Protein AF-A0A944BS20-F1 (afdb_monomer_lite)

Secondary structure (DSSP, 8-state):
--EEE-TTT--EEETT-SB-TTT--B---TTSTTTTHHHHHHHHHHHHHHHHHHHHHHHT-------------------------------

Foldseek 3Di:
DDWDQDPPPRDTDDLPDQADPPPGDGDPNCPVVCPVVVVVVVVVVVVVVVVVVVVVVVVPCDDDDDDDDDDDDDDDDDDDDDDDDDDDDDD

Structure (mmCIF, N/CA/C/O backbone):
data_AF-A0A944BS20-F1
#
_entry.id   AF-A0A944BS20-F1
#
loop_
_atom_site.group_PDB
_atom_site.id
_atom_site.type_symbol
_atom_site.label_atom_id
_atom_site.label_alt_id
_atom_site.label_comp_id
_atom_site.label_asym_id
_atom_site.label_entity_id
_atom_site.label_seq_id
_atom_site.pdbx_PDB_ins_code
_atom_site.Cartn_x
_atom_site.Cartn_y
_atom_site.Cartn_z
_atom_site.occupancy
_atom_site.B_iso_or_equiv
_atom_site.auth_seq_id
_atom_site.auth_comp_id
_atom_site.auth_asym_id
_atom_site.auth_atom_id
_atom_site.pdbx_PDB_model_num
ATOM 1 N N . MET A 1 1 ? 14.245 -9.896 -7.293 1.00 56.56 1 MET A N 1
ATOM 2 C CA . MET A 1 1 ? 14.184 -8.528 -7.854 1.00 56.56 1 MET A CA 1
ATOM 3 C C . MET A 1 1 ? 13.332 -8.620 -9.105 1.00 56.56 1 MET A C 1
ATOM 5 O O . MET A 1 1 ? 13.565 -9.544 -9.871 1.00 56.56 1 MET A O 1
ATOM 9 N N . ALA A 1 2 ? 12.312 -7.779 -9.263 1.00 71.69 2 ALA A N 1
ATOM 10 C CA . ALA A 1 2 ? 11.464 -7.824 -10.452 1.00 71.69 2 ALA A CA 1
ATOM 11 C C . ALA A 1 2 ? 12.101 -6.971 -11.558 1.00 71.69 2 ALA A C 1
ATOM 13 O O . ALA A 1 2 ? 12.392 -5.793 -11.335 1.00 71.69 2 ALA A O 1
ATOM 14 N N . LEU A 1 3 ? 12.356 -7.579 -12.716 1.00 84.19 3 LEU A N 1
ATOM 15 C CA . LEU A 1 3 ? 12.620 -6.845 -13.949 1.00 84.19 3 LEU A CA 1
ATOM 16 C C . LEU A 1 3 ? 11.266 -6.552 -14.597 1.00 84.19 3 LEU A C 1
ATOM 18 O O . LEU A 1 3 ? 10.375 -7.401 -14.612 1.00 84.19 3 LEU A O 1
ATOM 22 N N . ILE A 1 4 ? 11.104 -5.331 -15.083 1.00 88.50 4 ILE A N 1
ATOM 23 C CA . ILE A 1 4 ? 9.911 -4.861 -15.779 1.00 88.50 4 ILE A CA 1
ATOM 24 C C . ILE A 1 4 ? 10.316 -4.356 -17.158 1.00 88.50 4 ILE A C 1
ATOM 26 O O . ILE A 1 4 ? 11.414 -3.834 -17.348 1.00 88.50 4 ILE A O 1
ATOM 30 N N . ASN A 1 5 ? 9.408 -4.447 -18.120 1.00 91.06 5 ASN A N 1
ATOM 31 C CA . ASN A 1 5 ? 9.636 -3.855 -19.430 1.00 91.06 5 ASN A CA 1
ATOM 32 C C . ASN A 1 5 ? 9.323 -2.362 -19.382 1.00 91.0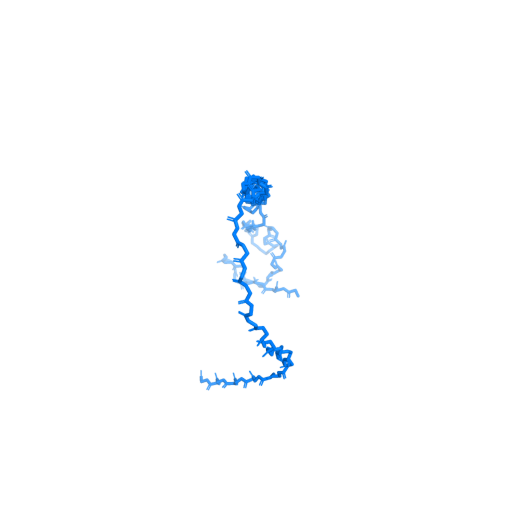6 5 ASN A C 1
ATOM 34 O O . ASN A 1 5 ? 8.279 -1.942 -18.878 1.00 91.06 5 ASN A O 1
ATOM 38 N N . CYS A 1 6 ? 10.235 -1.550 -19.912 1.00 91.00 6 CYS A N 1
ATOM 39 C CA . CYS A 1 6 ? 9.999 -0.126 -20.062 1.00 91.00 6 CYS A CA 1
ATOM 40 C C . CYS A 1 6 ? 8.795 0.099 -20.999 1.00 91.00 6 CYS A C 1
ATOM 42 O O . CYS A 1 6 ? 8.830 -0.392 -22.128 1.00 91.00 6 CYS A O 1
ATOM 44 N N . PRO A 1 7 ? 7.770 0.870 -20.590 1.00 87.19 7 PRO A N 1
ATOM 45 C CA . PRO A 1 7 ? 6.565 1.076 -21.398 1.00 87.19 7 PRO A CA 1
ATOM 46 C C . PRO A 1 7 ? 6.824 1.854 -22.696 1.00 87.19 7 PRO A C 1
ATOM 48 O O . PRO A 1 7 ? 6.035 1.754 -23.625 1.00 87.19 7 PRO A O 1
ATOM 51 N N . GLU A 1 8 ? 7.933 2.597 -22.777 1.00 91.62 8 GLU A N 1
ATOM 52 C CA . GLU A 1 8 ? 8.286 3.381 -23.968 1.00 91.62 8 GLU A CA 1
ATOM 53 C C . GLU A 1 8 ? 9.159 2.608 -24.958 1.00 91.62 8 GLU A C 1
ATOM 55 O O . GLU A 1 8 ? 8.956 2.689 -26.163 1.00 91.62 8 GLU A O 1
ATOM 60 N N . CYS A 1 9 ? 10.180 1.896 -24.468 1.00 92.75 9 CYS A N 1
ATOM 61 C CA . CYS A 1 9 ? 11.186 1.277 -25.339 1.00 92.75 9 CYS A CA 1
ATOM 62 C C . CYS A 1 9 ? 11.170 -0.253 -25.339 1.00 92.75 9 CYS A C 1
ATOM 64 O O . CYS A 1 9 ? 11.959 -0.861 -26.062 1.00 92.75 9 CYS A O 1
ATOM 66 N N . GLY A 1 10 ? 10.330 -0.875 -24.506 1.00 91.31 10 GLY A N 1
ATOM 67 C CA . GLY A 1 10 ? 10.163 -2.326 -24.420 1.00 91.31 10 GLY A CA 1
ATOM 68 C C . GLY A 1 10 ? 11.356 -3.092 -23.844 1.00 91.31 10 GLY A C 1
ATOM 69 O O . GLY A 1 10 ? 11.289 -4.310 -23.747 1.00 91.31 10 GLY A O 1
ATOM 70 N N . LYS A 1 11 ? 12.444 -2.411 -23.462 1.00 92.00 11 LYS A N 1
ATOM 71 C CA . LYS A 1 11 ? 13.624 -3.063 -22.880 1.00 92.00 11 LYS A CA 1
ATOM 72 C C . LYS A 1 11 ? 13.407 -3.381 -21.406 1.00 92.00 11 LYS A C 1
ATOM 74 O O . LYS A 1 11 ? 12.783 -2.593 -20.690 1.00 92.00 11 LYS A O 1
ATOM 79 N N . GLU A 1 12 ? 13.977 -4.492 -20.963 1.00 92.12 12 GLU A N 1
ATOM 80 C CA . GLU A 1 12 ? 13.989 -4.885 -19.557 1.00 92.12 12 GLU A CA 1
ATOM 81 C C . GLU A 1 12 ? 14.801 -3.899 -18.711 1.00 92.12 12 GLU A C 1
ATOM 83 O O . GLU A 1 12 ? 15.947 -3.568 -19.014 1.00 92.12 12 GLU A O 1
ATOM 88 N N . ILE A 1 13 ? 14.188 -3.425 -17.628 1.00 89.56 13 ILE A N 1
ATOM 89 C CA . ILE A 1 13 ? 14.797 -2.563 -16.617 1.00 89.56 13 ILE A CA 1
ATOM 90 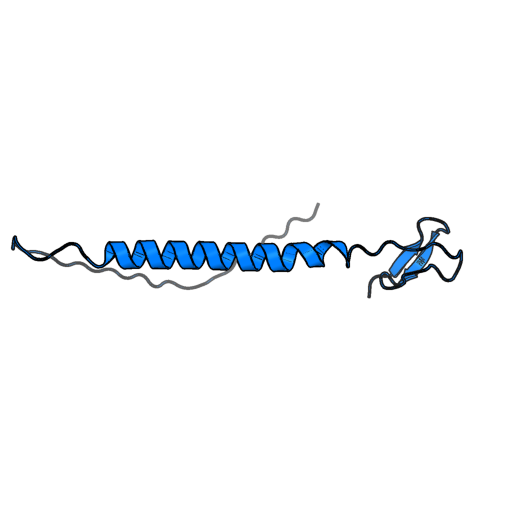C C . ILE A 1 13 ? 14.432 -3.068 -15.218 1.00 89.56 13 ILE A C 1
ATOM 92 O O . ILE A 1 13 ? 13.435 -3.757 -15.027 1.00 89.56 13 ILE A O 1
ATOM 96 N N . SER A 1 14 ? 15.211 -2.697 -14.204 1.00 85.38 14 SER A N 1
ATOM 97 C CA . SER A 1 14 ? 14.849 -2.980 -12.810 1.00 85.38 14 SER A CA 1
ATOM 98 C C . SER A 1 14 ? 13.623 -2.165 -12.386 1.00 85.38 14 SER A C 1
ATOM 100 O O . SER A 1 14 ? 13.565 -0.961 -12.645 1.00 85.38 14 SER A O 1
ATOM 102 N N . ASP A 1 15 ? 12.684 -2.782 -11.663 1.00 80.56 15 ASP A N 1
ATOM 103 C CA . ASP A 1 15 ? 11.517 -2.100 -11.072 1.00 80.56 15 ASP A CA 1
ATOM 104 C C . ASP A 1 15 ? 11.910 -0.952 -10.114 1.00 80.56 15 ASP A C 1
ATOM 106 O O . ASP A 1 15 ? 11.163 0.002 -9.907 1.00 80.56 15 ASP A O 1
ATOM 110 N N . SER A 1 16 ? 13.138 -0.983 -9.584 1.00 80.50 16 SER A N 1
ATOM 111 C CA . SER A 1 16 ? 13.698 0.078 -8.735 1.00 80.50 16 SER A CA 1
ATOM 112 C C . SER A 1 16 ? 14.208 1.311 -9.498 1.00 80.50 16 SER A C 1
ATOM 114 O O . SER A 1 16 ? 14.531 2.333 -8.884 1.00 80.50 16 SER A O 1
ATOM 116 N N . THR A 1 17 ? 14.306 1.244 -10.826 1.00 81.25 17 THR A N 1
ATOM 117 C CA . THR A 1 17 ? 14.930 2.285 -11.642 1.00 81.25 17 THR A CA 1
ATOM 118 C C . THR A 1 17 ? 13.971 3.454 -11.892 1.00 81.25 17 THR A C 1
ATOM 120 O O . THR A 1 17 ? 12.963 3.316 -12.580 1.00 81.25 17 THR A O 1
ATOM 123 N N . LYS A 1 18 ? 14.315 4.652 -11.389 1.00 84.12 18 LYS A N 1
ATOM 124 C CA . LYS A 1 18 ? 13.517 5.884 -11.582 1.00 84.12 18 LYS A CA 1
ATOM 125 C C . LYS A 1 18 ? 13.503 6.389 -13.028 1.00 84.12 18 LYS A C 1
ATOM 127 O O . LYS A 1 18 ? 12.556 7.059 -13.426 1.00 84.12 18 LYS A O 1
ATOM 132 N N . ILE A 1 19 ? 14.564 6.136 -13.794 1.00 89.00 19 ILE A N 1
ATOM 133 C CA . ILE A 1 19 ? 14.744 6.607 -15.176 1.00 89.00 19 ILE A CA 1
ATOM 134 C C . ILE A 1 19 ? 15.303 5.465 -16.017 1.00 89.00 19 ILE A C 1
ATOM 136 O O . ILE A 1 19 ? 16.372 4.951 -15.700 1.00 89.00 19 ILE A O 1
ATOM 140 N N . CYS A 1 20 ? 14.618 5.090 -17.095 1.00 92.12 20 CYS A N 1
ATOM 141 C CA . CYS A 1 20 ? 15.096 4.073 -18.022 1.00 92.12 20 CYS A CA 1
ATOM 142 C C . CYS A 1 20 ? 16.461 4.489 -18.614 1.00 92.12 20 CYS A C 1
ATOM 144 O O . CYS A 1 20 ? 16.531 5.538 -19.257 1.00 92.12 20 CYS A O 1
ATOM 146 N N . PRO A 1 21 ? 17.528 3.681 -18.468 1.00 90.31 21 PRO A N 1
ATOM 147 C CA . PRO A 1 21 ? 18.857 4.015 -18.987 1.00 90.31 21 PRO 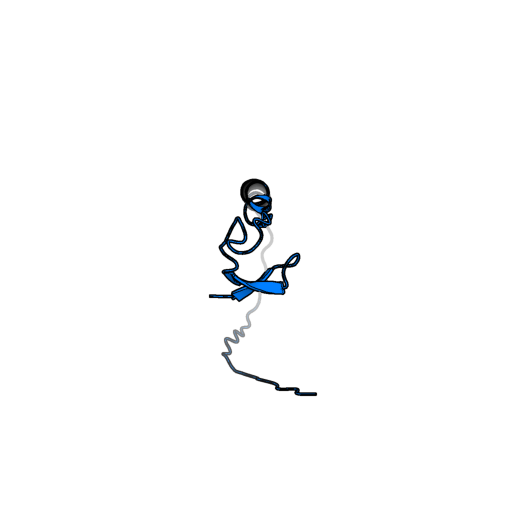A CA 1
ATOM 148 C C . PRO A 1 21 ? 18.948 3.914 -20.517 1.00 90.31 21 PRO A C 1
ATOM 150 O O . PRO A 1 21 ? 19.919 4.376 -21.102 1.00 90.31 21 PRO A O 1
ATOM 153 N N . HIS A 1 22 ? 17.951 3.311 -21.172 1.00 93.38 22 HIS A N 1
ATOM 154 C CA . HIS A 1 22 ? 17.969 3.076 -22.614 1.00 93.38 22 HIS A CA 1
ATOM 155 C C . HIS A 1 22 ? 17.276 4.165 -23.432 1.00 93.38 22 HIS A C 1
ATOM 157 O O . HIS A 1 22 ? 17.679 4.417 -24.563 1.00 93.38 22 HIS A O 1
ATOM 163 N N . CYS A 1 23 ? 16.222 4.779 -22.892 1.00 92.69 23 CYS A N 1
ATOM 164 C CA . CYS A 1 23 ? 15.454 5.817 -23.587 1.00 92.69 23 CYS A CA 1
ATOM 165 C C . CYS A 1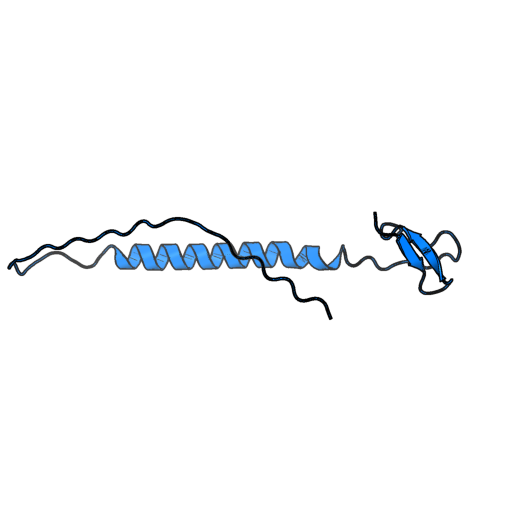 23 ? 15.241 7.093 -22.763 1.00 92.69 23 CYS A C 1
ATOM 167 O O . CYS A 1 23 ? 14.743 8.078 -23.294 1.00 92.69 23 CYS A O 1
ATOM 169 N N . GLY A 1 24 ? 15.589 7.097 -21.470 1.00 89.94 24 GLY A N 1
ATOM 170 C CA . GLY A 1 24 ? 15.422 8.256 -20.589 1.00 89.94 24 GLY A CA 1
ATOM 171 C C . GLY A 1 24 ? 14.034 8.405 -19.954 1.00 89.94 24 GLY A C 1
ATOM 172 O O . GLY A 1 24 ? 13.800 9.382 -19.240 1.00 89.94 24 GLY A O 1
ATOM 173 N N . TYR A 1 25 ? 13.111 7.456 -20.154 1.00 89.75 25 TYR A N 1
ATOM 174 C CA . TYR A 1 25 ? 11.764 7.533 -19.578 1.00 89.75 25 TYR A CA 1
ATOM 175 C C . TYR A 1 25 ? 11.771 7.532 -18.042 1.00 89.75 25 TYR A C 1
ATOM 177 O O . TYR A 1 25 ? 12.307 6.614 -17.421 1.00 89.75 25 TYR A O 1
ATOM 185 N N . LYS A 1 26 ? 11.138 8.531 -17.416 1.00 87.75 26 LYS A N 1
ATOM 186 C CA . LYS A 1 26 ? 10.990 8.640 -15.954 1.00 87.75 26 LYS A CA 1
ATOM 187 C C . LYS A 1 26 ? 9.823 7.780 -15.457 1.00 87.75 26 LYS A C 1
ATOM 189 O O . LYS A 1 26 ? 8.662 8.158 -15.599 1.00 87.75 26 LYS A O 1
ATOM 194 N N . GLN A 1 27 ? 10.143 6.663 -14.810 1.00 81.56 27 GLN A N 1
ATOM 195 C CA . GLN A 1 27 ? 9.182 5.818 -14.105 1.00 81.56 27 GLN A CA 1
ATOM 196 C C . GLN A 1 27 ? 8.650 6.548 -12.866 1.00 81.56 27 GLN A C 1
ATOM 198 O O . GLN A 1 27 ? 9.399 6.910 -11.956 1.00 81.56 27 GLN A O 1
ATOM 203 N N . LYS A 1 28 ? 7.331 6.746 -12.815 1.00 71.25 28 LYS A N 1
ATOM 204 C CA . LYS A 1 28 ? 6.627 7.308 -11.655 1.00 71.25 28 LYS A CA 1
ATOM 205 C C . LYS A 1 28 ? 6.420 6.182 -10.641 1.00 71.25 28 LYS A C 1
ATOM 207 O O . LYS A 1 28 ? 5.391 5.507 -10.656 1.00 71.25 28 LYS A O 1
ATOM 212 N N . ASN A 1 29 ? 7.426 5.904 -9.818 1.00 65.69 29 ASN A N 1
ATOM 213 C CA . ASN A 1 29 ? 7.310 4.865 -8.802 1.00 65.69 29 ASN A CA 1
ATOM 214 C C . ASN A 1 29 ? 6.203 5.232 -7.795 1.00 65.69 29 ASN A C 1
ATOM 216 O O . ASN A 1 29 ? 6.149 6.319 -7.229 1.00 65.69 29 ASN A O 1
ATOM 220 N N . LYS A 1 30 ? 5.277 4.300 -7.561 1.00 59.41 30 LYS A N 1
ATOM 221 C CA . LYS A 1 30 ? 4.117 4.500 -6.675 1.00 59.41 30 LYS A CA 1
ATOM 222 C C . LYS A 1 30 ? 4.498 4.477 -5.182 1.00 59.41 30 LYS A C 1
ATOM 224 O O . LYS A 1 30 ? 3.623 4.390 -4.327 1.00 59.41 30 LYS A O 1
ATOM 229 N N . SER A 1 31 ? 5.792 4.517 -4.847 1.00 58.84 31 SER A N 1
ATOM 230 C CA . SER A 1 31 ? 6.278 4.450 -3.463 1.00 58.84 31 SER A CA 1
ATOM 231 C C . SER A 1 31 ? 6.059 5.747 -2.687 1.00 58.84 31 SER A C 1
ATOM 233 O O . SER A 1 31 ? 6.049 5.722 -1.460 1.00 58.84 31 SER A O 1
ATOM 235 N N . ASP A 1 32 ? 5.838 6.869 -3.374 1.00 58.78 32 ASP A N 1
ATOM 236 C CA . ASP A 1 32 ? 5.603 8.156 -2.715 1.00 58.78 32 ASP A CA 1
ATOM 237 C C . ASP A 1 32 ? 4.126 8.389 -2.344 1.00 58.78 32 ASP A C 1
ATOM 239 O O . ASP A 1 32 ? 3.835 9.207 -1.474 1.00 58.78 32 ASP A O 1
ATOM 243 N N . SER A 1 33 ? 3.178 7.625 -2.906 1.00 61.53 33 SER A N 1
ATOM 244 C CA . SER A 1 33 ? 1.740 7.843 -2.667 1.00 61.53 33 SER A CA 1
ATOM 245 C C . SER A 1 33 ? 1.200 7.229 -1.370 1.00 61.53 33 SER A C 1
ATOM 247 O O . SER A 1 33 ? 0.107 7.586 -0.938 1.00 61.53 33 SER A O 1
ATOM 249 N N . LYS A 1 34 ? 1.954 6.348 -0.698 1.00 63.00 34 LYS A N 1
ATOM 250 C CA . LYS A 1 34 ? 1.526 5.754 0.587 1.00 63.00 34 LYS A CA 1
ATOM 251 C C . LYS A 1 34 ? 2.045 6.494 1.816 1.00 63.00 34 LYS A C 1
ATOM 253 O O . LYS A 1 34 ? 1.587 6.211 2.921 1.00 63.00 34 LYS A O 1
ATOM 258 N N . LYS A 1 35 ? 2.933 7.481 1.639 1.00 67.69 35 LYS A N 1
ATOM 259 C CA . LYS A 1 35 ? 3.472 8.281 2.753 1.00 67.69 35 LYS A CA 1
ATOM 260 C C . LYS A 1 35 ? 2.391 9.036 3.526 1.00 67.69 35 LYS A C 1
ATOM 262 O O . LYS A 1 35 ? 2.548 9.226 4.725 1.00 67.69 35 LYS A O 1
ATOM 267 N N . TRP A 1 36 ? 1.283 9.404 2.879 1.00 75.75 36 TRP A N 1
ATOM 268 C CA . TRP A 1 36 ? 0.171 10.091 3.546 1.00 75.75 36 TRP A CA 1
ATOM 269 C C . TRP A 1 36 ? -0.876 9.145 4.155 1.00 75.75 36 TRP A C 1
ATOM 271 O O . TRP A 1 36 ? -1.636 9.544 5.028 1.00 75.75 36 TRP A O 1
ATOM 281 N N . ILE A 1 37 ? -0.875 7.868 3.770 1.00 82.12 37 ILE A N 1
ATOM 282 C CA . ILE A 1 37 ? -1.830 6.870 4.274 1.00 82.12 37 ILE A CA 1
ATOM 283 C C . ILE A 1 37 ? -1.396 6.348 5.655 1.00 82.12 37 ILE A C 1
ATOM 285 O O . ILE A 1 37 ? -2.232 6.122 6.525 1.00 82.12 37 ILE A O 1
ATOM 289 N N . ILE A 1 38 ? -0.086 6.218 5.888 1.00 86.88 38 ILE A N 1
ATOM 290 C CA . ILE A 1 38 ? 0.488 5.761 7.165 1.00 86.88 38 ILE A CA 1
ATOM 291 C C . ILE A 1 38 ? 0.035 6.620 8.368 1.00 86.88 38 ILE A C 1
ATOM 293 O O . ILE A 1 38 ? -0.471 6.038 9.329 1.00 86.88 38 ILE A O 1
ATOM 297 N N . PRO A 1 39 ? 0.137 7.969 8.356 1.00 90.56 39 PRO A N 1
ATOM 298 C CA . PRO A 1 39 ? -0.315 8.777 9.491 1.00 90.56 39 PRO A CA 1
ATOM 299 C C . PRO A 1 39 ? -1.834 8.704 9.704 1.00 90.56 39 PRO A C 1
ATOM 301 O O . PRO A 1 39 ? -2.282 8.698 10.846 1.00 90.56 39 PRO A O 1
ATOM 304 N N . VAL A 1 40 ? -2.628 8.583 8.634 1.00 91.25 40 VAL A N 1
ATOM 305 C CA . VAL A 1 40 ? -4.094 8.463 8.728 1.00 91.25 40 VAL A CA 1
ATOM 306 C C . VAL A 1 40 ? -4.500 7.162 9.424 1.00 91.25 40 VAL A C 1
ATOM 308 O O . VAL A 1 40 ? -5.370 7.177 10.294 1.00 91.25 40 VAL A O 1
ATOM 311 N N . ILE A 1 41 ? -3.834 6.049 9.099 1.00 93.19 41 ILE A N 1
ATOM 312 C CA . ILE A 1 41 ? -4.079 4.755 9.750 1.00 93.19 41 ILE A CA 1
ATOM 313 C C . ILE A 1 41 ? -3.736 4.827 11.244 1.00 93.19 41 ILE A C 1
ATOM 315 O O . ILE A 1 41 ? -4.528 4.379 12.069 1.00 93.19 41 ILE A O 1
ATOM 319 N N . ILE A 1 42 ? -2.599 5.434 11.607 1.00 94.25 42 ILE A N 1
ATOM 320 C CA . ILE A 1 42 ? -2.188 5.577 13.014 1.00 94.25 42 ILE A CA 1
ATOM 321 C C . ILE A 1 42 ? -3.215 6.405 13.795 1.00 94.25 42 ILE A C 1
ATOM 323 O O . ILE A 1 42 ? -3.646 5.986 14.866 1.00 94.25 42 ILE A O 1
ATOM 327 N N . ILE A 1 43 ? -3.658 7.539 13.245 1.00 95.56 43 ILE A N 1
ATOM 328 C CA . ILE A 1 43 ? -4.676 8.390 13.878 1.00 95.56 43 ILE A CA 1
ATOM 329 C C . ILE A 1 43 ? -5.988 7.617 14.060 1.00 95.56 43 ILE A C 1
ATOM 331 O O . ILE A 1 43 ? -6.578 7.661 15.137 1.00 95.56 43 ILE A O 1
ATOM 335 N N . SER A 1 44 ? -6.422 6.860 13.047 1.00 94.81 44 SER A N 1
ATOM 336 C CA . SER A 1 44 ? -7.638 6.044 13.128 1.00 94.81 44 SER A CA 1
ATOM 337 C C . SER A 1 44 ? -7.551 4.984 14.231 1.00 94.81 44 SER A C 1
ATOM 339 O O . SER A 1 44 ? -8.477 4.864 15.032 1.00 94.81 44 SER A O 1
ATOM 341 N N . ILE A 1 45 ? -6.420 4.279 14.343 1.00 96.19 45 ILE A N 1
ATOM 342 C CA . ILE A 1 45 ? -6.187 3.283 15.398 1.00 96.19 45 ILE A CA 1
ATOM 343 C C . ILE A 1 45 ? -6.220 3.938 16.784 1.00 96.19 45 ILE A C 1
ATOM 345 O O . ILE A 1 45 ? -6.874 3.419 17.685 1.00 96.19 45 ILE A O 1
ATOM 349 N N . VAL A 1 46 ? -5.574 5.096 16.959 1.00 96.81 46 VAL A N 1
ATOM 350 C CA . VAL A 1 46 ? -5.569 5.829 18.237 1.00 96.81 46 VAL A CA 1
ATOM 351 C C . VAL A 1 46 ? -6.985 6.234 18.651 1.00 96.81 46 VAL A C 1
ATOM 353 O O . VAL A 1 46 ? -7.355 6.055 19.810 1.00 96.81 46 VAL A O 1
ATOM 356 N N . VAL A 1 47 ? -7.800 6.721 17.709 1.00 97.06 47 VAL A N 1
ATOM 357 C CA . VAL A 1 47 ? -9.203 7.077 17.973 1.00 97.06 47 VAL A CA 1
ATOM 358 C C . VAL A 1 47 ? -10.013 5.841 18.369 1.00 97.06 47 VAL A C 1
ATOM 360 O O . VAL A 1 47 ? -10.738 5.887 19.358 1.00 97.06 47 VAL A O 1
ATOM 363 N N . ILE A 1 48 ? -9.858 4.720 17.659 1.00 96.62 48 ILE A N 1
ATOM 364 C CA . ILE A 1 48 ? -10.560 3.467 17.979 1.00 96.62 48 ILE A CA 1
ATOM 365 C C . ILE A 1 48 ? -10.169 2.961 19.374 1.00 96.62 48 ILE A C 1
ATOM 367 O O . ILE A 1 48 ? -11.046 2.616 20.163 1.00 96.62 48 ILE A O 1
ATOM 371 N N . ILE A 1 49 ? -8.878 2.972 19.718 1.00 96.56 49 ILE A N 1
ATOM 372 C CA . ILE A 1 49 ? -8.399 2.571 21.049 1.00 96.56 49 ILE A CA 1
ATOM 373 C C . ILE A 1 49 ? -8.986 3.488 22.127 1.00 96.56 49 ILE A C 1
ATOM 375 O O . ILE A 1 49 ? -9.480 2.998 23.141 1.00 96.56 49 ILE A O 1
ATOM 379 N N . ALA A 1 50 ? -8.997 4.805 21.902 1.00 95.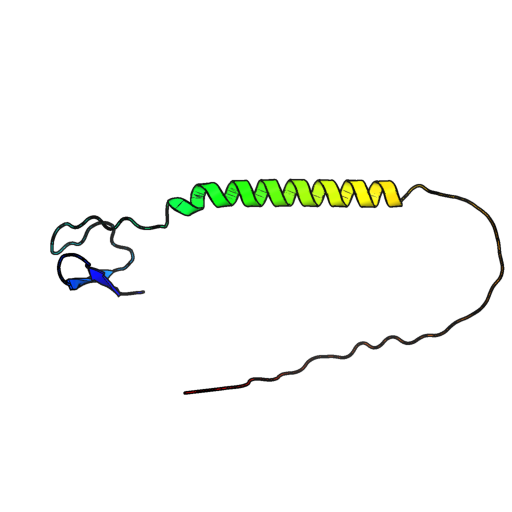88 50 ALA A N 1
ATOM 380 C CA . ALA A 1 50 ? -9.582 5.759 22.839 1.00 95.88 50 ALA A CA 1
ATOM 381 C C . ALA A 1 50 ? -11.086 5.512 23.059 1.00 95.88 50 ALA A C 1
ATOM 383 O O . ALA A 1 50 ? -11.548 5.555 24.203 1.00 95.88 50 ALA A O 1
ATOM 384 N N . LEU A 1 51 ? -11.833 5.195 21.992 1.00 95.19 51 LEU A N 1
ATOM 385 C CA . LEU A 1 51 ? -13.252 4.829 22.067 1.00 95.19 51 LEU A CA 1
ATOM 386 C C . LEU A 1 51 ? -13.469 3.530 22.855 1.00 95.19 51 LEU A C 1
ATOM 388 O O . LEU A 1 51 ? -14.347 3.467 23.712 1.00 95.19 51 LEU A O 1
ATOM 392 N N . ILE A 1 52 ? -12.643 2.506 22.627 1.00 95.12 52 ILE A N 1
ATOM 393 C CA . ILE A 1 52 ? -12.736 1.237 23.362 1.00 95.12 52 ILE A CA 1
ATOM 394 C C . ILE A 1 52 ? -12.467 1.463 24.855 1.00 95.12 52 ILE A C 1
ATOM 396 O O . ILE A 1 52 ? -13.235 0.997 25.694 1.00 95.12 52 ILE A O 1
ATOM 400 N N . VAL A 1 53 ? -11.425 2.225 25.203 1.00 94.69 53 VAL A N 1
ATOM 401 C CA . VAL A 1 53 ? -11.091 2.542 26.603 1.00 94.69 53 VAL A CA 1
ATOM 402 C C . VAL A 1 53 ? -12.223 3.314 27.285 1.00 94.69 53 VAL A C 1
ATOM 404 O O . VAL A 1 53 ? -12.567 3.005 28.426 1.00 94.69 53 VAL A O 1
ATOM 407 N N . THR A 1 54 ? -12.847 4.274 26.594 1.00 91.81 54 THR A N 1
ATOM 408 C CA . THR A 1 54 ? -14.005 5.002 27.143 1.00 91.81 54 THR A CA 1
ATOM 409 C C . THR A 1 54 ? -15.201 4.081 27.371 1.00 91.81 54 THR A C 1
ATOM 411 O O . THR A 1 54 ? -15.798 4.133 28.444 1.00 91.81 54 THR A O 1
ATOM 414 N N . VAL A 1 55 ? -15.525 3.188 26.430 1.00 92.06 55 VAL A N 1
ATOM 415 C CA . VAL A 1 55 ? -16.617 2.209 26.593 1.00 92.06 55 VAL A CA 1
ATOM 416 C C . VAL A 1 55 ? -16.352 1.261 27.769 1.00 92.06 55 VAL A C 1
ATOM 418 O O . VAL A 1 55 ? -17.233 1.046 28.605 1.00 92.06 55 VAL A O 1
ATOM 421 N N . VAL A 1 56 ? -15.131 0.735 27.895 1.00 90.12 56 VAL A N 1
ATOM 422 C CA . VAL A 1 56 ? -14.750 -0.165 28.997 1.00 90.12 56 VAL A CA 1
ATOM 423 C C . VAL A 1 56 ? -14.824 0.549 30.351 1.00 90.12 56 VAL A C 1
ATOM 425 O O . VAL A 1 56 ? -15.385 0.002 31.299 1.00 90.12 56 VAL A O 1
ATOM 428 N N . ALA A 1 57 ? -14.345 1.794 30.440 1.00 87.25 57 ALA A N 1
ATOM 429 C CA . ALA A 1 57 ? -14.428 2.592 31.664 1.00 87.25 57 ALA A CA 1
ATOM 430 C C . ALA A 1 57 ? -15.881 2.869 32.093 1.00 87.25 57 ALA A C 1
ATOM 432 O O . ALA A 1 57 ? -16.194 2.845 33.285 1.00 87.25 57 ALA A O 1
ATOM 433 N N . LEU A 1 58 ? -16.786 3.083 31.133 1.00 78.75 58 LEU A N 1
ATOM 434 C CA . LEU A 1 58 ? -18.216 3.267 31.402 1.00 78.75 58 LEU A CA 1
ATOM 435 C C . LEU A 1 58 ? -18.899 1.971 31.859 1.00 78.75 58 LEU A C 1
ATOM 437 O O . LEU A 1 58 ? -19.804 2.009 32.693 1.00 78.75 58 LEU A O 1
ATOM 441 N N . THR A 1 59 ? -18.428 0.819 31.380 1.00 72.44 59 THR A N 1
ATOM 442 C CA . THR A 1 59 ? -18.972 -0.497 31.756 1.00 72.44 59 THR A CA 1
ATOM 443 C C . THR A 1 59 ? -18.515 -0.940 33.161 1.00 72.44 59 THR A C 1
ATOM 445 O O . THR A 1 59 ? -19.067 -1.874 33.732 1.00 72.44 59 THR A O 1
ATOM 448 N N . GLY A 1 60 ? -17.562 -0.227 33.778 1.00 65.75 60 GLY A N 1
ATOM 449 C CA . GLY A 1 60 ? -17.026 -0.519 35.113 1.00 65.75 60 GLY A CA 1
ATOM 450 C C . GLY A 1 60 ? -17.735 0.150 36.298 1.00 65.75 60 GLY A C 1
ATOM 451 O O . GLY A 1 60 ? -17.282 -0.014 37.431 1.00 65.75 60 GLY A O 1
ATOM 452 N N . LYS A 1 61 ? -18.821 0.918 36.100 1.00 61.97 61 LYS A N 1
ATOM 453 C CA . LYS A 1 61 ? -19.511 1.577 37.228 1.00 61.97 61 LYS A CA 1
ATOM 454 C C . LYS A 1 61 ? -21.037 1.618 37.113 1.00 61.97 61 LYS A C 1
ATOM 456 O O . LYS A 1 61 ? -21.635 2.686 37.020 1.00 61.97 61 LYS A O 1
ATOM 461 N N . LYS A 1 62 ? -21.670 0.443 37.208 1.00 48.22 62 LYS A N 1
ATOM 462 C CA . LYS A 1 62 ? -23.062 0.258 37.675 1.00 48.22 62 LYS A CA 1
ATOM 463 C C . LYS A 1 62 ? -23.284 -1.236 37.975 1.00 48.22 62 LYS A C 1
ATOM 465 O O . LYS A 1 62 ? -23.249 -2.027 37.051 1.00 48.22 62 LYS A O 1
ATOM 470 N N . GLY A 1 63 ? -23.476 -1.727 39.196 1.00 46.88 63 GLY A N 1
ATOM 471 C CA . GLY A 1 63 ? -23.636 -1.118 40.509 1.00 46.88 63 GLY A CA 1
ATOM 472 C C . GLY A 1 63 ? -23.698 -2.214 41.589 1.00 46.88 63 GLY A C 1
ATOM 473 O O . GLY A 1 63 ? -23.743 -3.404 41.283 1.00 46.88 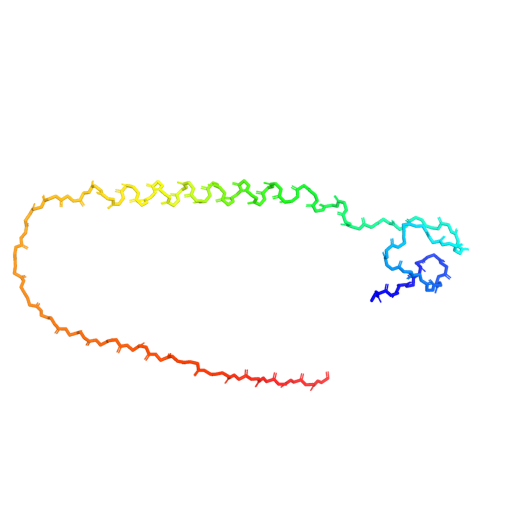63 GLY A O 1
ATOM 474 N N . SER A 1 64 ? -23.698 -1.798 42.855 1.00 49.66 64 SER A N 1
ATOM 475 C CA . SER A 1 64 ? -23.937 -2.675 44.003 1.00 49.66 64 SER A CA 1
ATOM 476 C C . SER A 1 64 ? -25.429 -2.975 44.200 1.00 49.66 64 SER A C 1
ATOM 478 O O . SER A 1 64 ? -26.204 -2.037 44.359 1.00 49.66 64 SER A O 1
ATOM 480 N N . SER A 1 65 ? -25.729 -4.276 44.373 1.00 57.50 65 SER A N 1
ATOM 481 C CA . SER A 1 65 ? -26.714 -4.887 45.305 1.00 57.50 65 SER A CA 1
ATOM 482 C C . SER A 1 65 ? -28.223 -4.739 44.995 1.00 57.50 65 SER A C 1
ATOM 484 O O . SER A 1 65 ? -28.688 -3.634 44.760 1.00 57.50 65 SER A O 1
ATOM 486 N N . LYS A 1 66 ? -29.097 -5.765 45.040 1.00 60.50 66 LYS A N 1
ATOM 487 C CA . LYS A 1 66 ? -29.099 -7.148 45.587 1.00 60.50 66 LYS A CA 1
ATOM 488 C C . LYS A 1 66 ? -30.029 -8.030 44.732 1.00 60.50 66 LYS A C 1
ATOM 490 O O . LYS A 1 66 ? -30.955 -7.484 44.140 1.00 60.50 66 LYS A O 1
ATOM 495 N N . ASN A 1 67 ? -29.807 -9.348 44.717 1.00 50.75 67 ASN A N 1
ATOM 496 C CA . ASN A 1 67 ? -30.801 -10.404 44.989 1.00 50.75 67 ASN A CA 1
ATOM 497 C C . ASN A 1 67 ? -30.138 -11.773 44.770 1.00 50.75 67 ASN A C 1
ATOM 499 O O . ASN A 1 67 ? -29.745 -12.123 43.659 1.00 50.75 67 ASN A O 1
ATOM 503 N N . ASP A 1 68 ? -29.981 -12.491 45.875 1.00 67.88 68 ASP A N 1
ATOM 504 C CA . ASP A 1 68 ? -29.472 -13.852 45.979 1.00 67.88 68 ASP A CA 1
ATOM 505 C C . ASP A 1 68 ? -30.377 -14.885 45.291 1.00 67.88 68 ASP A C 1
ATOM 507 O O . ASP A 1 68 ? -31.558 -14.634 45.051 1.00 67.88 68 ASP A O 1
ATOM 511 N N . THR A 1 69 ? -29.826 -16.096 45.144 1.00 47.56 69 THR A N 1
ATOM 512 C CA . THR A 1 69 ? -30.458 -17.387 44.780 1.00 47.56 69 THR A CA 1
ATOM 513 C C . THR A 1 69 ? -30.090 -17.814 43.357 1.00 47.56 69 THR A C 1
ATOM 515 O O . THR A 1 69 ? -30.682 -17.370 42.383 1.00 47.56 69 THR A O 1
ATOM 518 N N . GLN A 1 70 ? -28.947 -18.473 43.163 1.00 60.69 70 GLN A N 1
ATOM 519 C CA . GLN A 1 70 ? -28.584 -19.856 43.526 1.00 60.69 70 GLN A CA 1
ATOM 520 C C . GLN A 1 70 ? -28.844 -20.833 42.372 1.00 60.69 70 GLN A C 1
ATOM 522 O O . GLN A 1 70 ? -29.962 -20.968 41.889 1.00 60.69 70 GLN A O 1
ATOM 527 N N . SER A 1 71 ? -27.774 -21.584 42.085 1.00 53.34 71 SER A N 1
ATOM 528 C CA . SER A 1 71 ? -27.707 -22.838 41.326 1.00 53.34 71 SER A CA 1
ATOM 529 C C . SER A 1 71 ? -27.783 -22.716 39.803 1.00 53.34 71 SER A C 1
ATOM 531 O O . SER A 1 71 ? -28.593 -21.989 39.259 1.00 53.34 71 SER A O 1
ATOM 533 N N . ALA A 1 72 ? -26.992 -23.441 39.022 1.00 46.09 72 ALA A N 1
ATOM 534 C CA . ALA A 1 72 ? -25.884 -24.337 39.311 1.00 46.09 72 ALA A CA 1
ATOM 535 C C . ALA A 1 72 ? -25.130 -24.563 37.990 1.00 46.09 72 ALA A C 1
ATOM 537 O O . ALA A 1 72 ? -25.744 -24.701 36.939 1.00 46.09 72 ALA A O 1
ATOM 538 N N . ILE A 1 73 ? -23.801 -24.565 38.087 1.00 52.88 73 ILE A N 1
ATOM 539 C CA . ILE A 1 73 ? -22.869 -25.557 37.533 1.00 52.88 73 ILE A CA 1
ATOM 540 C C . ILE A 1 73 ? -23.301 -26.240 36.227 1.00 52.88 73 ILE A C 1
ATOM 542 O O . ILE A 1 73 ? -24.172 -27.107 36.231 1.00 52.88 73 ILE A O 1
ATOM 546 N N . SER A 1 74 ? -22.548 -25.980 35.161 1.00 46.25 74 SER A N 1
ATOM 547 C CA . SER A 1 74 ? -21.771 -26.993 34.419 1.00 46.25 74 SER A CA 1
ATOM 548 C C . SER A 1 74 ? -21.103 -26.271 33.248 1.00 46.25 74 SER A C 1
ATOM 550 O O . SER A 1 74 ? -21.770 -25.705 32.392 1.00 46.25 74 SER A O 1
ATOM 552 N N . SER A 1 75 ? -19.783 -26.086 33.280 1.00 55.31 75 SER A N 1
ATOM 553 C CA . SER A 1 75 ? -18.842 -27.059 32.705 1.00 55.31 75 SER A CA 1
ATOM 554 C C . SER A 1 75 ? -19.301 -27.426 31.296 1.00 55.31 75 SER A C 1
ATOM 556 O O . SER A 1 75 ? -20.268 -28.156 31.117 1.00 55.31 75 SER A O 1
ATOM 558 N N . THR A 1 76 ? -18.655 -26.922 30.256 1.00 37.34 76 THR A N 1
ATOM 559 C CA . THR A 1 76 ? -17.598 -27.714 29.628 1.00 37.34 76 THR A CA 1
ATOM 560 C C . THR A 1 76 ? -16.737 -26.788 28.784 1.00 37.34 76 THR A C 1
ATOM 562 O O . THR A 1 76 ? -17.218 -26.152 27.849 1.00 37.34 76 THR A O 1
ATOM 565 N N . GLY A 1 77 ? -15.455 -26.712 29.137 1.00 40.12 77 GLY A N 1
ATOM 566 C CA . GLY A 1 77 ? -14.439 -26.268 28.205 1.00 40.12 77 GLY A CA 1
ATOM 567 C C . GLY A 1 77 ? -14.301 -27.290 27.083 1.00 40.12 77 GLY A C 1
ATOM 568 O O . GLY A 1 77 ? -14.323 -28.492 27.329 1.00 40.12 77 GLY A O 1
ATOM 569 N N . GLN A 1 78 ? -14.117 -26.798 25.867 1.00 43.97 78 GLN A N 1
ATOM 570 C CA . GLN A 1 78 ? -13.373 -27.518 24.850 1.00 43.97 78 GLN A CA 1
ATOM 571 C C . GLN A 1 78 ? -12.376 -26.539 24.239 1.00 43.97 78 GLN A C 1
ATOM 573 O O . GLN A 1 78 ? -12.673 -25.790 23.314 1.00 43.97 78 GLN A O 1
ATOM 578 N N . GLU A 1 79 ? -11.168 -26.558 24.800 1.00 46.03 79 GLU A N 1
ATOM 579 C CA . GLU A 1 79 ? -9.982 -26.624 23.955 1.00 46.03 79 GLU A CA 1
ATOM 580 C C . GLU A 1 79 ? -10.184 -27.747 22.934 1.00 46.03 79 GLU A C 1
ATOM 582 O O . GLU A 1 79 ? -10.409 -28.891 23.322 1.00 46.03 79 GLU A O 1
ATOM 587 N N . THR A 1 80 ? -10.089 -27.444 21.642 1.00 34.41 80 THR A N 1
ATOM 588 C CA . THR A 1 80 ? -9.502 -28.351 20.642 1.00 34.41 80 THR A CA 1
ATOM 589 C C . THR A 1 80 ? -8.996 -27.475 19.487 1.00 34.41 80 THR A C 1
ATOM 591 O O . THR A 1 80 ? -9.773 -26.730 18.901 1.00 34.41 80 THR A O 1
ATOM 594 N N . THR A 1 81 ? -7.690 -27.229 19.384 1.00 35.50 81 THR A N 1
ATOM 595 C CA . THR A 1 81 ? -6.668 -27.968 18.608 1.00 35.50 81 THR A CA 1
ATOM 596 C C . THR A 1 81 ? -6.812 -27.862 17.086 1.00 35.50 81 THR A C 1
ATOM 598 O O . THR A 1 81 ? -7.882 -28.035 16.516 1.00 35.50 81 THR A O 1
ATOM 601 N N . ALA A 1 82 ? -5.664 -27.575 16.471 1.00 46.78 82 ALA A N 1
ATOM 602 C CA . ALA A 1 82 ? -5.323 -27.581 15.054 1.00 46.78 82 ALA A CA 1
ATOM 603 C C . ALA A 1 82 ? -5.981 -28.684 14.202 1.00 46.78 82 ALA A C 1
ATOM 605 O O . ALA A 1 82 ? -6.170 -29.794 14.683 1.00 46.78 82 ALA A O 1
ATOM 606 N N . ASP A 1 83 ? -6.202 -28.421 12.908 1.00 39.97 83 ASP A N 1
ATOM 607 C CA . ASP A 1 83 ? -5.343 -28.922 11.813 1.00 39.97 83 ASP A CA 1
ATOM 608 C C . ASP A 1 83 ? -5.985 -28.647 10.428 1.00 39.97 83 ASP A C 1
ATOM 610 O O . ASP A 1 83 ? -7.167 -28.883 10.205 1.00 39.97 83 ASP A O 1
ATOM 614 N N . LYS A 1 84 ? -5.159 -28.133 9.506 1.00 50.97 84 LYS A N 1
ATOM 615 C CA . LYS A 1 84 ? -5.042 -28.510 8.081 1.00 50.97 84 LYS A CA 1
ATOM 616 C C . LYS A 1 84 ? -6.301 -28.687 7.214 1.00 50.97 84 LYS A C 1
ATOM 618 O O . LYS A 1 84 ? -7.022 -29.672 7.294 1.00 50.97 84 LYS A O 1
ATOM 623 N N . SER A 1 85 ? -6.377 -27.884 6.154 1.00 51.78 85 SER A N 1
ATOM 624 C CA . SER A 1 85 ? -6.570 -28.443 4.806 1.00 51.78 85 SER A CA 1
ATOM 625 C C . SER A 1 85 ? -6.145 -27.467 3.708 1.00 51.78 85 SER A C 1
ATOM 627 O O . SER A 1 85 ? -6.645 -26.358 3.561 1.00 51.78 85 SER A O 1
ATOM 629 N N . VAL A 1 86 ? -5.169 -27.941 2.940 1.00 50.69 86 VAL A N 1
ATOM 630 C CA . VAL A 1 86 ? -4.837 -27.535 1.576 1.00 50.69 86 VAL A CA 1
ATOM 631 C C . VAL A 1 86 ? -6.006 -27.898 0.655 1.00 50.69 86 VAL A C 1
ATOM 633 O O . VAL A 1 86 ? -6.571 -28.984 0.781 1.00 50.69 86 VAL A O 1
ATOM 636 N N . SER A 1 87 ? -6.312 -27.055 -0.329 1.00 49.12 87 SER A N 1
ATOM 637 C CA . SER A 1 87 ? -6.904 -27.521 -1.586 1.00 49.12 87 SER A CA 1
ATOM 638 C C . SER A 1 87 ? -6.315 -26.758 -2.763 1.00 49.12 87 SER A C 1
ATOM 640 O O . SER A 1 87 ? -6.438 -25.539 -2.865 1.00 49.12 87 SER A O 1
ATOM 642 N N . LEU A 1 88 ? -5.637 -27.531 -3.611 1.00 62.09 88 LEU A N 1
ATOM 643 C CA . LEU A 1 88 ? -5.294 -27.214 -4.988 1.00 62.09 88 LEU A CA 1
ATOM 644 C C . LEU A 1 88 ? -6.584 -27.012 -5.793 1.00 62.09 88 LEU A C 1
ATOM 646 O O . LEU A 1 88 ? -7.552 -27.742 -5.584 1.00 62.09 88 LEU A O 1
ATOM 650 N N . ASN A 1 89 ? -6.556 -26.107 -6.767 1.00 61.25 89 ASN A N 1
ATOM 651 C CA . ASN A 1 89 ? -7.320 -26.288 -7.997 1.00 61.25 89 ASN A CA 1
ATOM 652 C C . ASN A 1 89 ? -6.621 -25.544 -9.140 1.00 61.25 89 ASN A C 1
ATOM 654 O O . ASN A 1 89 ? -6.748 -24.325 -9.267 1.00 61.25 89 ASN A O 1
ATOM 658 N N . ASP A 1 90 ? -5.874 -26.305 -9.932 1.00 57.94 90 ASP A N 1
ATOM 659 C CA . ASP A 1 90 ? -5.375 -25.935 -11.250 1.00 57.94 90 ASP A CA 1
ATOM 660 C C . ASP A 1 90 ? -6.529 -25.967 -12.265 1.00 57.94 90 ASP A C 1
ATOM 662 O O . ASP A 1 90 ? -7.268 -26.951 -12.336 1.00 57.94 90 ASP A O 1
ATOM 666 N N . ASN A 1 91 ? -6.665 -24.911 -13.067 1.00 64.81 91 ASN A N 1
ATOM 667 C CA . ASN A 1 91 ? -7.248 -24.981 -14.408 1.00 64.81 91 ASN A CA 1
ATOM 668 C C . ASN A 1 91 ? -6.650 -23.895 -15.299 1.00 64.81 91 ASN A C 1
ATOM 670 O O . ASN A 1 91 ? -6.695 -22.715 -14.881 1.00 64.81 91 ASN A O 1
#

Radius of gyration: 29.19 Å; chains: 1; bounding box: 50×39×71 Å

Sequence (91 aa):
MALINCPECGKEISDSTKICPHCGYKQKNKSDSKKWIIPVIIISIVVIIALIVTVVALTGKKGSSKNDTQSAISSTGQETTADKSVSLNDN

pLDDT: mean 73.29, std 19.25, range [34.41, 97.06]